Protein AF-A0A6L5YE01-F1 (afdb_monomer)

Solvent-accessible surface area (backbone atoms only — not comparable to full-atom values): 4238 Å² total; per-residue (Å²): 135,87,62,79,82,78,86,92,70,95,76,86,78,68,67,66,50,58,53,52,28,55,51,52,42,50,41,41,77,74,43,29,43,85,72,46,81,46,78,48,71,52,76,47,95,48,106,82,46,72,70,46,78,45,79,49,77,42,71,41,75,62,78,132

pLDDT: mean 73.78, std 16.72, range [38.88, 94.62]

Secondary structure (DSSP, 8-state):
-------SS--S-THHHHHHHHHHHHHHHTTEEEEEEEEEEE---STT---EEEEEEEEEE---

Sequence (64 aa):
MQIVLREKFVGKGSKNFKEIEDLCNQQFAEGYRLHTFAQSTAGSTGFFGGDRTVCNLVFERIAD

Organism: NCBI:txid2605789

Foldseek 3Di:
DQDADDDPDDDDDVPVRVVVRVVQRVCVVVQKHWDDKDWDWDDDPDPDDDIDIDIDTDIDHDDD

Radius of gyration: 14.65 Å; Cα contacts (8 Å, |Δi|>4): 68; chains: 1; bounding box: 37×17×40 Å

Nearest PDB structures (foldseek):
  8i8y-assembly1_B  TM=4.829E-01  e=8.694E-01  synthetic construct
  8guo-assembly1_B  TM=4.240E-01  e=2.735E+00  Staphylococcus aureus subsp. aureus NCTC 8325
  8rm1-assembly1_D  TM=2.741E-01  e=6.669E+00  Simian foamy virus

Structure (mmCIF, N/CA/C/O backbone):
data_AF-A0A6L5YE01-F1
#
_entry.id   AF-A0A6L5YE01-F1
#
loop_
_atom_site.group_PDB
_atom_site.id
_atom_site.type_symbol
_atom_site.label_atom_id
_atom_site.label_alt_id
_atom_site.label_comp_id
_atom_site.label_asym_id
_atom_site.label_entity_id
_atom_site.label_seq_id
_atom_site.pdbx_PDB_ins_code
_atom_site.Cartn_x
_atom_site.Cartn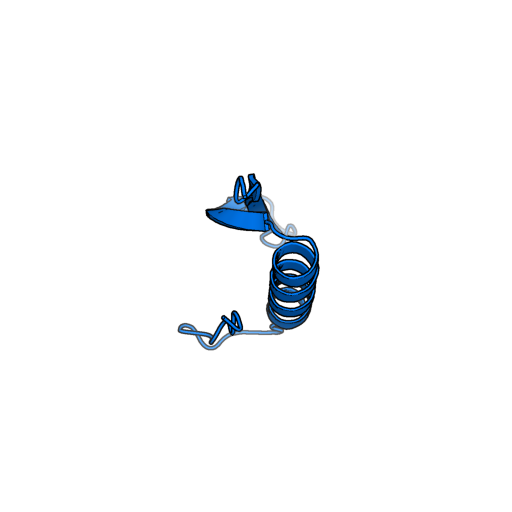_y
_atom_site.Cartn_z
_atom_site.occupancy
_atom_site.B_iso_or_equiv
_atom_site.auth_seq_id
_atom_site.auth_comp_id
_atom_site.auth_asym_id
_atom_site.auth_atom_id
_atom_site.pdbx_PDB_model_num
ATOM 1 N N . MET A 1 1 ? -12.598 -2.578 5.210 1.00 63.53 1 MET A N 1
ATOM 2 C CA . MET A 1 1 ? -12.361 -1.959 3.889 1.00 63.53 1 MET A CA 1
ATOM 3 C C . MET A 1 1 ? -11.251 -2.759 3.228 1.00 63.53 1 MET A C 1
ATOM 5 O O . MET A 1 1 ? -10.217 -2.906 3.855 1.00 63.53 1 MET A O 1
ATOM 9 N N . GLN A 1 2 ? -11.470 -3.333 2.045 1.00 65.62 2 GLN A N 1
ATOM 10 C CA . GLN A 1 2 ? -10.428 -4.060 1.306 1.00 65.62 2 GLN A CA 1
ATOM 11 C C . GLN A 1 2 ? -9.709 -3.085 0.368 1.00 65.62 2 GLN A C 1
ATOM 13 O O . GLN A 1 2 ? -10.378 -2.301 -0.310 1.00 65.62 2 GLN A O 1
ATOM 18 N N . ILE A 1 3 ? -8.376 -3.130 0.327 1.00 69.12 3 ILE A N 1
ATOM 19 C CA . ILE A 1 3 ? -7.582 -2.367 -0.640 1.00 69.12 3 ILE A CA 1
ATOM 20 C C . ILE A 1 3 ? -7.296 -3.282 -1.827 1.00 69.12 3 ILE A C 1
ATOM 22 O O . ILE A 1 3 ? -6.803 -4.388 -1.645 1.00 69.12 3 ILE A O 1
ATOM 26 N N . VAL A 1 4 ? -7.631 -2.828 -3.034 1.00 70.38 4 VAL A N 1
ATOM 27 C CA . VAL A 1 4 ? -7.332 -3.528 -4.290 1.00 70.38 4 VAL A CA 1
ATOM 28 C C . VAL A 1 4 ? -6.678 -2.528 -5.228 1.00 70.38 4 VAL A C 1
ATOM 30 O O . VAL A 1 4 ? -7.277 -1.496 -5.545 1.00 70.38 4 VAL A O 1
ATOM 33 N N . LEU A 1 5 ? -5.458 -2.819 -5.676 1.00 68.31 5 LEU A N 1
ATO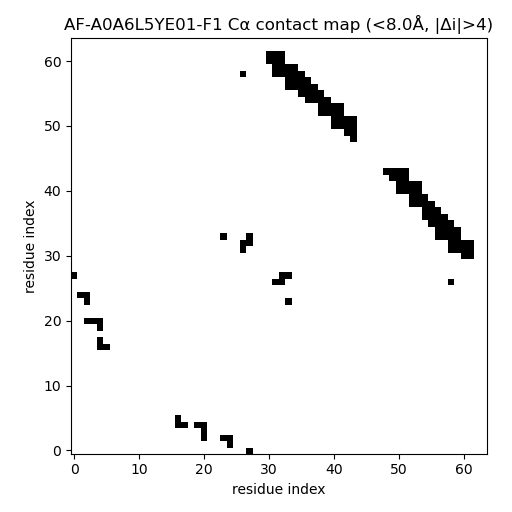M 34 C CA . LEU A 1 5 ? -4.735 -1.965 -6.616 1.00 68.31 5 LEU A CA 1
ATOM 35 C C . LEU A 1 5 ? -4.911 -2.511 -8.035 1.00 68.31 5 LEU A C 1
ATOM 37 O O . LEU A 1 5 ? -4.614 -3.668 -8.308 1.00 68.31 5 LEU A O 1
ATOM 41 N N . ARG A 1 6 ? -5.403 -1.677 -8.958 1.00 60.72 6 ARG A N 1
ATOM 42 C CA . ARG A 1 6 ? -5.586 -2.044 -10.374 1.00 60.72 6 ARG A CA 1
ATOM 43 C C . ARG A 1 6 ? -4.653 -1.220 -11.262 1.00 60.72 6 ARG A C 1
ATOM 45 O O . ARG A 1 6 ? -4.510 -0.017 -11.056 1.00 60.72 6 ARG A O 1
ATOM 52 N N . GLU A 1 7 ? -4.036 -1.859 -12.254 1.00 53.81 7 GLU A N 1
ATOM 53 C CA . GLU A 1 7 ? -3.105 -1.212 -13.189 1.00 53.81 7 GLU A CA 1
ATOM 54 C C . GLU A 1 7 ? -3.822 -0.167 -14.073 1.00 53.81 7 GLU A C 1
ATOM 56 O O . GLU A 1 7 ? -4.893 -0.437 -14.617 1.00 53.81 7 GLU A O 1
ATOM 61 N N . LYS A 1 8 ? -3.221 1.022 -14.262 1.00 51.56 8 LYS A N 1
ATOM 62 C CA . LYS A 1 8 ? -3.616 1.990 -15.314 1.00 51.56 8 LYS A CA 1
ATOM 63 C C . LYS A 1 8 ? -2.678 2.007 -16.530 1.00 51.56 8 LYS A C 1
ATOM 65 O O . LYS A 1 8 ? -2.998 2.663 -17.514 1.00 51.56 8 LYS A O 1
ATOM 70 N N . PHE A 1 9 ? -1.555 1.289 -16.495 1.00 45.25 9 PHE A N 1
ATOM 71 C CA . PHE A 1 9 ? -0.570 1.261 -17.579 1.00 45.25 9 PHE A CA 1
ATOM 72 C C . PHE A 1 9 ? -0.124 -0.173 -17.847 1.00 45.25 9 PHE A C 1
ATOM 74 O O . PHE A 1 9 ? 0.500 -0.813 -17.011 1.00 45.25 9 PHE A O 1
ATOM 81 N N . VAL A 1 10 ? -0.470 -0.666 -19.031 1.00 46.09 10 VAL A N 1
ATOM 82 C CA . VAL A 1 10 ? -0.054 -1.967 -19.556 1.00 46.09 10 VAL A CA 1
ATOM 83 C C . VAL A 1 10 ? 1.455 -1.941 -19.811 1.00 46.09 10 VAL A C 1
ATOM 85 O O . VAL A 1 10 ? 1.913 -1.192 -20.672 1.00 46.09 10 VAL A O 1
ATOM 88 N N . GLY A 1 11 ? 2.230 -2.778 -19.115 1.00 38.88 11 GLY A N 1
ATOM 89 C CA . GLY A 1 11 ? 3.638 -2.984 -19.464 1.00 38.88 11 GLY A CA 1
ATOM 90 C C . GLY A 1 11 ? 4.453 -3.779 -18.444 1.00 38.88 11 GLY A C 1
ATOM 91 O O . GLY A 1 11 ? 4.862 -3.240 -17.429 1.00 38.88 11 GLY A O 1
ATOM 92 N N . LYS A 1 12 ? 4.743 -5.047 -18.774 1.00 43.84 12 LYS A N 1
ATOM 93 C CA . LYS A 1 12 ? 5.708 -5.969 -18.132 1.00 43.84 12 LYS A CA 1
ATOM 94 C C . LYS A 1 12 ? 5.673 -6.058 -16.591 1.00 43.84 12 LYS A C 1
ATOM 96 O O . LYS A 1 12 ? 6.453 -5.425 -15.894 1.00 43.84 12 LYS A O 1
ATOM 101 N N . GLY A 1 13 ? 4.929 -7.053 -16.104 1.00 50.75 13 GLY A N 1
ATOM 102 C CA . GLY A 1 13 ? 5.311 -7.810 -14.905 1.00 50.75 13 GLY A CA 1
ATOM 103 C C . GLY A 1 13 ? 4.924 -7.176 -13.571 1.00 50.75 13 GLY A C 1
ATOM 104 O O . G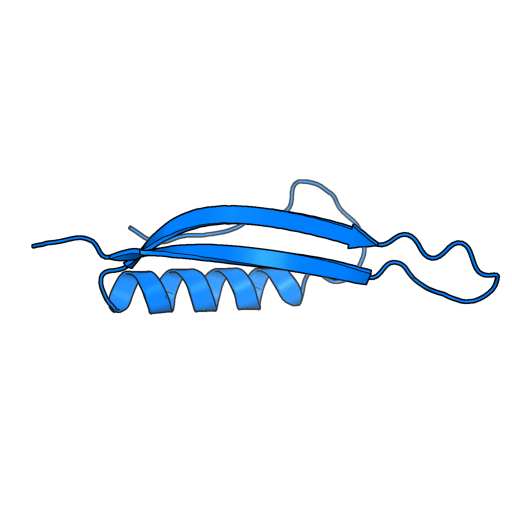LY A 1 13 ? 5.783 -6.858 -12.756 1.00 50.75 13 GLY A O 1
ATOM 105 N N . SER A 1 14 ? 3.627 -7.093 -13.298 1.00 53.06 14 SER A N 1
ATOM 106 C CA . SER A 1 14 ? 3.029 -6.529 -12.084 1.00 53.06 14 SER A CA 1
ATOM 107 C C . SER A 1 14 ? 3.170 -7.383 -10.808 1.00 53.06 14 SER A C 1
ATOM 109 O O . SER A 1 14 ? 2.317 -7.302 -9.925 1.00 53.06 14 SER A O 1
ATOM 111 N N . LYS A 1 15 ? 4.254 -8.165 -10.637 1.00 57.59 15 LYS A N 1
ATOM 112 C CA . LYS A 1 15 ? 4.501 -8.922 -9.382 1.00 57.59 15 LYS A CA 1
ATOM 113 C C . LYS A 1 15 ? 4.430 -8.021 -8.139 1.00 57.59 15 LYS A C 1
ATOM 115 O O . LYS A 1 15 ? 3.911 -8.443 -7.112 1.00 57.59 15 LYS A O 1
ATOM 120 N N . ASN A 1 16 ? 4.851 -6.765 -8.279 1.00 66.69 16 ASN A N 1
ATOM 121 C CA . ASN A 1 16 ? 4.871 -5.781 -7.199 1.00 66.69 16 ASN A CA 1
ATOM 122 C C . ASN A 1 16 ? 3.463 -5.364 -6.725 1.00 66.69 16 ASN A C 1
ATOM 124 O O . ASN A 1 16 ? 3.311 -4.968 -5.578 1.00 66.69 16 ASN A O 1
ATOM 128 N N . PHE A 1 17 ? 2.419 -5.453 -7.561 1.00 73.81 17 PHE A N 1
ATOM 129 C CA . PHE A 1 17 ? 1.073 -5.007 -7.166 1.00 73.81 17 PHE A CA 1
ATOM 130 C C . PHE A 1 17 ? 0.392 -5.978 -6.216 1.00 73.81 17 PHE A C 1
ATOM 132 O O . PHE A 1 17 ? -0.226 -5.542 -5.250 1.00 73.81 17 PHE A O 1
ATOM 139 N N . LYS A 1 18 ? 0.541 -7.283 -6.468 1.00 80.62 18 LYS A N 1
ATOM 140 C CA . LYS A 1 18 ? 0.007 -8.304 -5.569 1.00 80.62 18 LYS A CA 1
ATOM 141 C C . LYS A 1 18 ? 0.642 -8.195 -4.185 1.00 80.62 18 LYS A C 1
ATOM 143 O O . LYS A 1 18 ? -0.069 -8.239 -3.193 1.00 80.62 18 LYS A O 1
ATOM 148 N N . GLU A 1 19 ? 1.955 -7.993 -4.133 1.00 82.44 19 GLU A N 1
ATOM 149 C CA . GLU A 1 19 ? 2.667 -7.813 -2.868 1.00 82.44 19 GLU A CA 1
ATOM 150 C C . GLU A 1 19 ? 2.183 -6.565 -2.119 1.00 82.44 19 GLU A C 1
ATOM 152 O O . GLU A 1 19 ? 1.869 -6.657 -0.939 1.00 82.44 19 GLU A O 1
ATOM 157 N N . ILE A 1 20 ? 2.031 -5.421 -2.798 1.00 85.88 20 ILE A N 1
ATOM 158 C CA . ILE A 1 20 ? 1.522 -4.194 -2.162 1.00 85.88 20 ILE A CA 1
ATOM 159 C C . ILE A 1 20 ? 0.073 -4.369 -1.683 1.00 85.88 20 ILE A C 1
ATOM 161 O O . ILE A 1 20 ? -0.266 -3.890 -0.603 1.00 85.88 20 ILE A O 1
ATOM 165 N N . GLU A 1 21 ? -0.782 -5.034 -2.465 1.00 87.62 21 GLU A N 1
ATOM 166 C CA . GLU A 1 21 ? -2.163 -5.338 -2.073 1.00 87.62 21 GLU A CA 1
ATOM 167 C C . GLU A 1 21 ? -2.211 -6.222 -0.822 1.00 87.62 21 GLU A C 1
ATOM 169 O O . GLU A 1 21 ? -2.894 -5.874 0.145 1.00 87.62 21 GLU A O 1
ATOM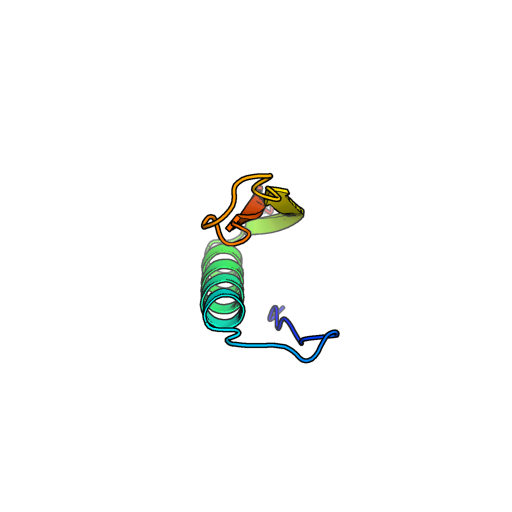 174 N N . ASP A 1 22 ? -1.458 -7.324 -0.819 1.00 89.56 22 ASP A N 1
ATOM 175 C CA . ASP A 1 22 ? -1.382 -8.251 0.310 1.00 89.56 22 ASP A CA 1
ATOM 176 C C . ASP A 1 22 ? -0.868 -7.513 1.571 1.00 89.56 22 ASP A C 1
ATOM 178 O O . ASP A 1 22 ? -1.468 -7.626 2.642 1.00 89.56 22 ASP A O 1
ATOM 182 N N . LEU A 1 23 ? 0.152 -6.654 1.430 1.00 90.31 23 LEU A N 1
ATOM 183 C CA . LEU A 1 23 ? 0.723 -5.848 2.519 1.00 90.31 23 LEU A CA 1
ATOM 184 C C . LEU A 1 23 ? -0.281 -4.811 3.050 1.00 90.31 23 LEU A C 1
ATOM 186 O O . LEU A 1 23 ? -0.459 -4.680 4.258 1.00 90.31 23 LEU A O 1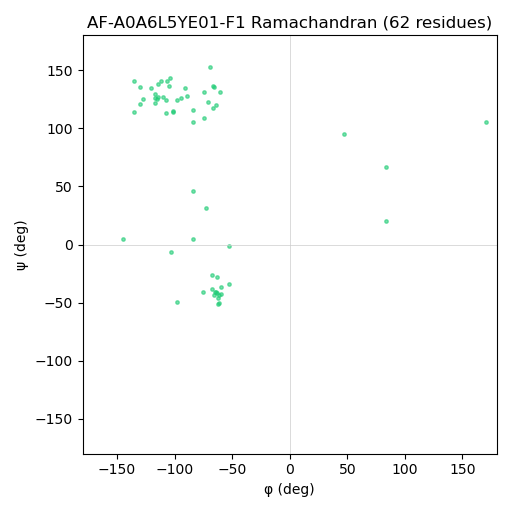
ATOM 190 N N . CYS A 1 24 ? -1.008 -4.112 2.173 1.00 91.19 24 CYS A N 1
ATOM 191 C CA . CYS A 1 24 ? -2.048 -3.165 2.589 1.00 91.19 24 CYS A CA 1
ATOM 192 C C . CYS A 1 24 ? -3.189 -3.853 3.346 1.00 91.19 24 CYS A C 1
ATOM 194 O O . CYS A 1 24 ? -3.669 -3.319 4.347 1.00 91.19 24 CYS A O 1
ATOM 196 N N . ASN A 1 25 ? -3.625 -5.025 2.879 1.00 92.56 25 ASN A N 1
ATOM 197 C CA . ASN A 1 25 ? -4.686 -5.787 3.533 1.00 92.56 25 ASN A CA 1
ATOM 198 C C . ASN A 1 25 ? -4.237 -6.326 4.900 1.00 92.56 25 ASN A C 1
ATOM 200 O O . ASN A 1 25 ? -5.026 -6.277 5.845 1.00 92.56 25 ASN A O 1
ATOM 204 N N . GLN A 1 26 ? -2.980 -6.765 5.037 1.00 93.69 26 GLN A N 1
ATOM 205 C CA . GLN A 1 26 ? -2.415 -7.156 6.330 1.00 93.69 26 GLN A CA 1
ATOM 206 C C . GLN A 1 26 ? -2.388 -5.976 7.312 1.00 93.69 26 GLN A C 1
ATOM 208 O O . GLN A 1 26 ? -2.938 -6.085 8.405 1.00 93.69 26 GLN A O 1
ATOM 213 N N . GLN A 1 27 ? -1.840 -4.823 6.909 1.00 92.94 27 GLN A N 1
ATOM 214 C CA . GLN A 1 27 ? -1.794 -3.641 7.780 1.00 92.94 27 GLN A CA 1
ATOM 215 C C . GLN A 1 27 ? -3.198 -3.186 8.198 1.00 92.94 27 GLN A C 1
ATOM 217 O O . GLN A 1 27 ? -3.407 -2.790 9.343 1.00 92.94 27 GLN A O 1
ATOM 222 N N . PHE A 1 28 ? -4.183 -3.292 7.300 1.00 91.44 28 PHE A N 1
ATOM 223 C CA . PHE A 1 28 ? -5.573 -2.993 7.634 1.00 91.44 28 PHE A CA 1
ATOM 224 C C . PHE A 1 28 ? -6.155 -3.957 8.674 1.00 91.44 28 PHE A C 1
ATOM 226 O O . PHE A 1 28 ? -6.846 -3.513 9.590 1.00 91.44 28 PHE A O 1
ATOM 233 N N . ALA A 1 29 ? -5.860 -5.257 8.574 1.00 92.00 29 ALA A N 1
ATOM 234 C CA . ALA A 1 29 ? -6.264 -6.239 9.582 1.00 92.00 29 ALA A CA 1
ATOM 235 C C . ALA A 1 29 ? -5.629 -5.964 10.960 1.00 92.00 29 ALA A C 1
ATOM 237 O O . ALA A 1 29 ? -6.233 -6.271 11.984 1.00 92.00 29 ALA A O 1
ATOM 238 N N . GLU A 1 30 ? -4.453 -5.336 10.983 1.00 92.88 30 GLU A N 1
ATOM 239 C CA . GLU A 1 30 ? -3.753 -4.900 12.197 1.00 92.88 30 GLU A CA 1
ATOM 240 C C . GLU A 1 30 ? -4.221 -3.525 12.725 1.00 92.88 30 GLU A C 1
ATOM 242 O O . GLU A 1 30 ? -3.660 -3.007 13.690 1.00 92.88 30 GLU A O 1
ATOM 247 N N . GLY A 1 31 ? -5.249 -2.916 12.121 1.00 92.56 31 GLY A N 1
ATOM 248 C CA . GLY A 1 31 ? -5.802 -1.632 12.571 1.00 92.56 31 GLY A CA 1
ATOM 249 C C . GLY A 1 31 ? -5.049 -0.405 12.052 1.00 92.56 31 GLY A C 1
ATOM 250 O O . GLY A 1 31 ? -5.167 0.688 12.608 1.00 92.56 31 GLY A O 1
ATOM 251 N N . TYR A 1 32 ? -4.275 -0.550 10.978 1.00 93.62 32 TYR A N 1
ATOM 252 C CA . TYR A 1 32 ? -3.596 0.561 10.324 1.00 93.62 32 TYR A CA 1
ATOM 253 C C . TYR A 1 32 ? -4.291 0.970 9.021 1.00 93.62 32 TYR A C 1
ATOM 255 O O . TYR A 1 32 ? -4.759 0.146 8.238 1.00 93.62 32 TYR A O 1
ATOM 263 N N . ARG A 1 33 ? -4.317 2.273 8.738 1.00 91.69 33 ARG A N 1
ATOM 264 C CA . ARG A 1 33 ? -4.791 2.834 7.471 1.00 91.69 33 ARG A CA 1
ATOM 265 C C . ARG A 1 33 ? -3.606 3.291 6.635 1.00 91.69 33 ARG A C 1
ATOM 267 O O . ARG A 1 33 ? -2.696 3.932 7.149 1.00 91.69 33 ARG A O 1
ATOM 274 N N . LEU A 1 34 ? -3.619 3.002 5.336 1.00 92.12 34 LEU A N 1
ATOM 275 C CA . LEU A 1 34 ? -2.641 3.587 4.420 1.00 92.12 34 LEU A CA 1
ATOM 276 C C . LEU A 1 34 ? -2.845 5.110 4.371 1.00 92.12 34 LEU A C 1
ATOM 278 O O . LEU A 1 34 ? -3.924 5.575 4.006 1.00 92.12 34 LEU A O 1
ATOM 282 N N . HIS A 1 35 ? -1.812 5.862 4.743 1.00 92.56 35 HIS A N 1
ATOM 283 C CA . HIS A 1 35 ? -1.797 7.324 4.763 1.00 92.56 35 HIS A CA 1
ATOM 284 C C . HIS A 1 35 ? -1.131 7.888 3.499 1.00 92.56 35 HIS A C 1
ATOM 286 O O . HIS A 1 35 ? -1.716 8.721 2.811 1.00 92.56 35 HIS A O 1
ATOM 292 N N . THR A 1 36 ? 0.059 7.382 3.147 1.00 90.94 36 THR A N 1
ATOM 293 C CA . THR A 1 36 ? 0.814 7.835 1.966 1.00 90.94 36 THR A CA 1
ATOM 294 C C . THR A 1 36 ? 1.270 6.663 1.115 1.00 90.94 36 THR A C 1
ATOM 296 O O . THR A 1 36 ? 1.833 5.696 1.624 1.00 90.94 36 THR A O 1
ATOM 299 N N . PHE A 1 37 ? 1.104 6.803 -0.199 1.00 87.69 37 PHE A N 1
ATOM 300 C CA . PHE A 1 37 ? 1.746 5.976 -1.214 1.00 87.69 37 PHE A CA 1
ATOM 301 C C . PHE A 1 37 ? 2.651 6.866 -2.068 1.00 87.69 37 PHE A C 1
ATOM 303 O O . PHE A 1 37 ? 2.171 7.820 -2.681 1.00 87.69 37 PHE A O 1
ATOM 310 N N . ALA A 1 38 ? 3.944 6.561 -2.123 1.00 84.44 38 ALA A N 1
ATOM 311 C CA . ALA A 1 38 ? 4.894 7.259 -2.982 1.00 84.44 38 ALA A CA 1
ATOM 312 C C . ALA A 1 38 ? 5.666 6.251 -3.831 1.00 84.44 38 ALA A C 1
ATOM 314 O O . ALA A 1 38 ? 6.291 5.337 -3.304 1.00 84.44 38 ALA A O 1
ATOM 315 N N . GLN A 1 39 ? 5.644 6.433 -5.147 1.00 81.00 39 GLN A N 1
ATOM 316 C CA . GLN A 1 39 ? 6.428 5.634 -6.080 1.00 81.00 39 GLN A CA 1
ATOM 317 C C . GLN A 1 39 ? 7.527 6.507 -6.679 1.00 81.00 39 GLN A C 1
ATOM 319 O O . GLN A 1 39 ? 7.246 7.563 -7.244 1.00 81.00 39 GLN A O 1
ATOM 324 N N . SER A 1 40 ? 8.763 6.030 -6.596 1.00 76.56 40 SER A N 1
ATOM 325 C CA . SER A 1 40 ? 9.927 6.656 -7.212 1.00 76.56 40 SER A CA 1
ATOM 326 C C . SER A 1 40 ? 10.516 5.705 -8.241 1.00 76.56 40 SER A C 1
ATOM 328 O O . SER A 1 40 ? 10.789 4.544 -7.943 1.00 76.56 40 SER A O 1
ATOM 330 N N . THR A 1 41 ? 10.746 6.202 -9.450 1.00 68.38 41 THR A N 1
ATOM 331 C CA . THR A 1 41 ? 11.485 5.469 -10.478 1.00 68.38 41 THR A CA 1
ATOM 332 C C . THR A 1 41 ? 12.846 6.129 -10.625 1.00 68.38 41 THR A C 1
ATOM 334 O O . THR A 1 41 ? 12.935 7.280 -11.046 1.00 68.38 41 THR A O 1
ATOM 337 N N . ALA A 1 42 ? 13.909 5.421 -10.249 1.00 62.12 42 ALA A N 1
ATOM 338 C CA . ALA A 1 42 ? 15.266 5.865 -10.529 1.00 62.12 42 ALA A CA 1
ATOM 339 C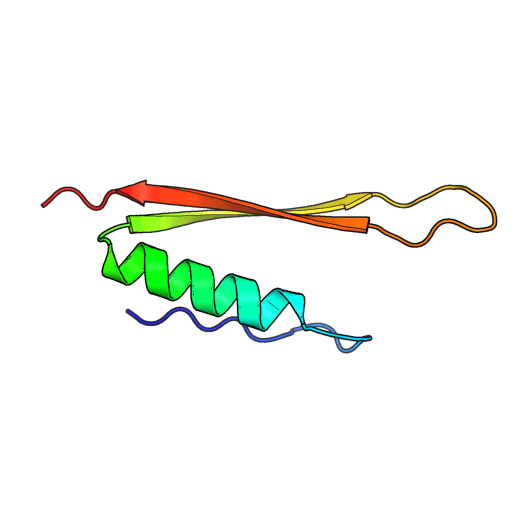 C . ALA A 1 42 ? 15.631 5.415 -11.949 1.00 62.12 42 ALA A C 1
ATOM 341 O O . ALA A 1 42 ? 15.865 4.225 -12.182 1.00 62.12 42 ALA A O 1
ATOM 342 N N . GLY A 1 43 ? 15.642 6.366 -12.887 1.00 56.28 43 GLY A N 1
ATOM 343 C CA . GLY A 1 43 ? 16.141 6.146 -14.241 1.00 56.28 43 GLY A CA 1
ATOM 344 C C . GLY A 1 43 ? 17.657 5.991 -14.217 1.00 56.28 43 GLY A C 1
ATOM 345 O O . GLY A 1 43 ? 18.366 6.873 -13.729 1.00 56.28 43 GLY A O 1
ATOM 346 N N . SER A 1 44 ? 18.167 4.868 -14.711 1.00 53.47 44 SER A N 1
ATOM 347 C CA . SER A 1 44 ? 19.608 4.675 -14.861 1.00 53.47 44 SER A CA 1
ATOM 348 C C . SER A 1 44 ? 20.064 5.291 -16.188 1.00 53.47 44 SER A C 1
ATOM 350 O O . SER A 1 44 ? 19.696 4.832 -17.266 1.00 53.47 44 SER A O 1
ATOM 352 N N . THR A 1 45 ? 20.908 6.317 -16.121 1.00 53.88 45 THR A N 1
ATOM 353 C CA . THR A 1 45 ? 21.588 6.929 -17.274 1.00 53.88 45 THR A CA 1
ATOM 354 C C . THR A 1 45 ? 22.870 6.167 -17.645 1.00 53.88 45 THR A C 1
ATOM 356 O O . THR A 1 45 ? 23.927 6.759 -17.849 1.00 53.88 45 THR A O 1
ATOM 359 N N . GLY A 1 46 ? 22.810 4.835 -17.716 1.00 53.91 46 GLY A N 1
ATOM 360 C CA . GLY A 1 46 ? 23.942 3.985 -18.093 1.00 53.91 46 GLY A CA 1
ATOM 361 C C . GLY A 1 46 ? 23.531 2.909 -19.089 1.00 53.91 46 GLY A C 1
ATOM 362 O O . GLY A 1 46 ? 22.474 2.304 -18.942 1.00 53.91 46 GLY A O 1
ATOM 363 N N . PHE A 1 47 ? 24.400 2.643 -20.068 1.00 50.53 47 PHE A N 1
ATOM 364 C CA . PHE A 1 47 ? 24.233 1.783 -21.257 1.00 50.53 47 PHE A CA 1
ATOM 365 C C . PHE A 1 47 ? 23.742 0.329 -21.000 1.00 50.53 47 PHE A C 1
ATOM 367 O O . PHE A 1 47 ? 23.543 -0.420 -21.949 1.00 50.53 47 PHE A O 1
ATOM 374 N N . PHE A 1 48 ? 23.520 -0.074 -19.741 1.00 53.50 48 PHE A N 1
ATOM 375 C CA . PHE A 1 48 ? 23.017 -1.394 -19.326 1.00 53.50 48 PHE A CA 1
ATOM 376 C C . PHE A 1 48 ? 22.090 -1.401 -18.089 1.00 53.50 48 PHE A C 1
ATOM 378 O O . PHE A 1 48 ? 21.733 -2.477 -17.610 1.00 53.50 48 PHE A O 1
ATOM 385 N N . GLY A 1 49 ? 21.708 -0.257 -17.518 1.00 51.59 49 GLY A N 1
ATOM 386 C CA . GLY A 1 49 ? 20.968 -0.250 -16.250 1.00 51.59 49 GLY A CA 1
ATOM 387 C C . GLY A 1 49 ? 19.471 -0.028 -16.447 1.00 51.59 49 GLY A C 1
ATOM 388 O O . GLY A 1 49 ? 19.051 1.032 -16.899 1.00 51.59 49 GLY A O 1
ATOM 389 N N . GLY A 1 50 ? 18.675 -1.044 -16.108 1.00 60.09 50 GLY A N 1
ATOM 390 C CA . GLY A 1 50 ? 17.217 -0.963 -16.105 1.00 60.09 50 GLY A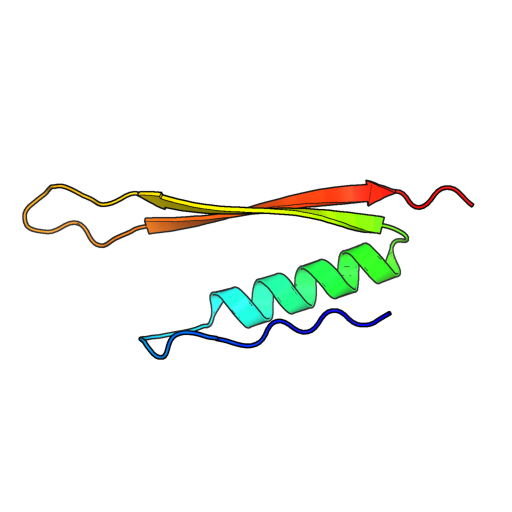 CA 1
ATOM 391 C C . GLY A 1 50 ? 16.684 -0.051 -15.000 1.00 60.09 50 GLY A C 1
ATOM 392 O O . GLY A 1 50 ? 17.313 0.113 -13.950 1.00 60.09 50 GLY A O 1
ATOM 393 N N . ASP A 1 51 ? 15.508 0.519 -15.246 1.00 62.94 51 ASP A N 1
ATOM 394 C CA . ASP A 1 51 ? 14.807 1.370 -14.291 1.00 62.94 51 ASP A CA 1
ATOM 395 C C . ASP A 1 51 ? 14.481 0.594 -13.011 1.00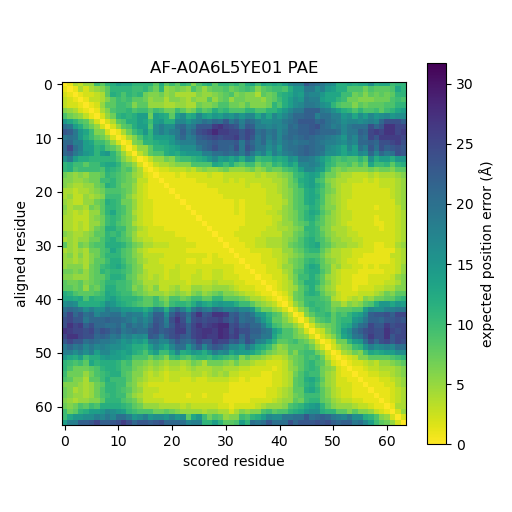 62.94 51 ASP A C 1
ATOM 397 O O . ASP A 1 51 ? 13.950 -0.519 -13.048 1.00 62.94 51 ASP A O 1
ATOM 401 N N . ARG A 1 52 ? 14.799 1.186 -11.856 1.00 67.19 52 ARG A N 1
ATOM 402 C CA . ARG A 1 52 ? 14.412 0.638 -10.551 1.00 67.19 52 ARG A CA 1
ATOM 403 C C . ARG A 1 52 ? 13.208 1.407 -10.038 1.00 67.19 52 ARG A C 1
ATOM 405 O O . ARG A 1 52 ? 13.316 2.594 -9.731 1.00 67.19 52 ARG A O 1
ATOM 412 N N . THR A 1 53 ? 12.075 0.725 -9.930 1.00 73.12 53 THR A N 1
ATOM 413 C CA . THR A 1 53 ? 10.884 1.256 -9.263 1.00 73.12 53 THR A CA 1
ATOM 414 C C . THR A 1 53 ? 10.929 0.902 -7.783 1.00 73.12 53 THR A C 1
ATOM 416 O O . THR A 1 53 ? 11.107 -0.258 -7.421 1.00 73.12 53 THR A O 1
ATOM 419 N N . VAL A 1 54 ? 10.758 1.909 -6.934 1.00 76.50 54 VAL A N 1
ATOM 420 C CA . VAL A 1 54 ? 10.680 1.794 -5.477 1.00 76.50 54 VAL A CA 1
ATOM 421 C C . VAL A 1 54 ? 9.332 2.350 -5.030 1.00 76.50 54 VAL A C 1
ATOM 423 O O . VAL A 1 54 ? 8.930 3.420 -5.487 1.00 76.50 54 VAL A O 1
ATOM 426 N N . CYS A 1 55 ? 8.647 1.639 -4.134 1.00 80.56 55 CYS A N 1
ATOM 427 C CA . CYS A 1 55 ? 7.376 2.061 -3.550 1.00 80.56 55 CYS A CA 1
ATOM 428 C C . CYS A 1 55 ? 7.534 2.243 -2.037 1.00 80.56 55 CYS A C 1
ATOM 430 O O . CYS A 1 55 ? 7.938 1.317 -1.340 1.00 80.56 55 CYS A O 1
ATOM 432 N N . ASN A 1 56 ? 7.167 3.419 -1.536 1.00 85.19 56 ASN A N 1
ATOM 433 C CA . ASN A 1 56 ? 7.121 3.752 -0.120 1.00 85.19 56 ASN A CA 1
ATOM 434 C C . ASN A 1 56 ? 5.659 3.836 0.326 1.00 85.19 56 ASN A C 1
ATOM 436 O O . ASN A 1 56 ? 4.870 4.606 -0.228 1.00 85.19 56 ASN 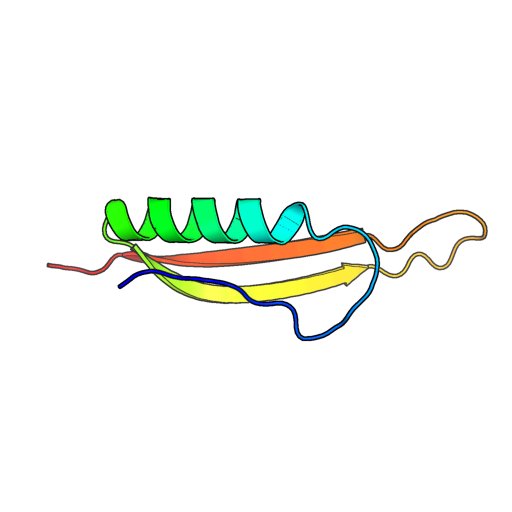A O 1
ATOM 440 N N . LEU A 1 57 ? 5.318 3.055 1.346 1.00 90.88 57 LEU A N 1
ATOM 441 C CA . LEU A 1 57 ? 3.994 2.992 1.958 1.00 90.88 57 LEU A CA 1
ATOM 442 C C . LEU A 1 57 ? 4.109 3.499 3.396 1.00 90.88 57 LEU A C 1
ATOM 444 O O . LEU A 1 57 ? 4.923 2.990 4.164 1.00 90.88 57 LEU A O 1
ATOM 448 N N . VAL A 1 58 ? 3.307 4.492 3.766 1.00 93.06 58 VAL A N 1
ATOM 449 C CA . VAL A 1 58 ? 3.223 4.995 5.144 1.00 93.06 58 VAL A CA 1
ATOM 450 C C . VAL A 1 58 ? 1.838 4.692 5.672 1.00 93.06 58 VAL A C 1
ATOM 452 O O . VAL A 1 58 ? 0.846 5.077 5.053 1.00 93.06 58 VAL A O 1
ATOM 455 N N . PHE A 1 59 ? 1.777 4.032 6.823 1.00 93.25 59 PHE A N 1
ATOM 456 C CA . PHE A 1 59 ? 0.533 3.673 7.483 1.00 93.25 59 PHE A CA 1
ATOM 457 C C . PHE A 1 59 ? 0.370 4.456 8.788 1.00 93.25 59 PHE A C 1
ATOM 459 O O . PHE A 1 59 ? 1.330 4.645 9.532 1.00 93.25 59 PHE A O 1
ATOM 466 N N . GLU A 1 60 ? -0.852 4.888 9.071 1.00 94.62 60 GLU A N 1
ATOM 467 C CA . GLU A 1 60 ? -1.249 5.515 10.332 1.00 94.62 60 GLU A CA 1
ATOM 468 C C . GLU A 1 60 ? -2.094 4.531 11.146 1.00 94.62 60 GLU A C 1
ATOM 470 O O . GLU A 1 60 ? -2.896 3.789 10.580 1.00 94.62 60 GLU A O 1
ATOM 475 N N . ARG A 1 61 ? -1.915 4.484 12.471 1.00 92.94 61 ARG A N 1
ATOM 476 C CA . ARG A 1 61 ? -2.762 3.637 13.319 1.00 92.94 61 ARG A CA 1
ATOM 477 C C . ARG A 1 61 ? -4.131 4.285 13.455 1.00 92.94 61 ARG A C 1
ATOM 479 O O . ARG A 1 61 ? -4.221 5.471 13.768 1.00 92.94 61 ARG A O 1
ATOM 486 N N . ILE A 1 62 ? -5.179 3.503 13.241 1.00 86.88 62 ILE A N 1
ATOM 487 C CA . ILE A 1 62 ? -6.534 3.918 13.570 1.00 86.88 62 ILE A CA 1
ATOM 488 C C . ILE A 1 62 ? -6.610 3.827 15.097 1.00 86.88 62 ILE A C 1
ATOM 490 O O . ILE A 1 62 ? -6.475 2.743 15.657 1.00 86.88 62 ILE A O 1
ATOM 494 N N . ALA A 1 63 ? -6.662 4.972 15.778 1.00 73.56 63 ALA A N 1
ATOM 495 C CA . ALA A 1 63 ? -6.953 4.990 17.207 1.00 73.56 63 ALA A CA 1
ATOM 496 C C . ALA A 1 63 ? -8.401 4.521 17.405 1.00 73.56 63 ALA A C 1
ATOM 498 O O . ALA A 1 63 ? -9.264 4.926 16.621 1.00 73.56 63 ALA A O 1
ATOM 499 N N . ASP A 1 64 ? -8.621 3.657 18.398 1.00 62.41 64 ASP A N 1
ATOM 500 C CA . ASP A 1 64 ? -9.957 3.200 18.801 1.00 62.41 64 ASP A CA 1
ATOM 501 C C . ASP A 1 64 ? -10.869 4.369 19.209 1.00 62.41 64 ASP A C 1
ATOM 503 O O . ASP A 1 64 ? -10.371 5.316 19.871 1.00 62.41 64 ASP A O 1
#

Mean predicted aligned error: 8.98 Å